Protein AF-A0A6V7JC28-F1 (afdb_monomer_lite)

Organism: NCBI:txid1563983

Secondary structure (DSSP, 8-state):
-HHHHHHHHHHT----PPEEEEEEETTEEEEEEEEE-TTTT-EEEE------S----GGGTT-

Structure (mmCIF, N/CA/C/O backbone):
data_AF-A0A6V7JC28-F1
#
_entry.id   AF-A0A6V7JC28-F1
#
loop_
_atom_site.group_PDB
_atom_site.id
_atom_site.type_symbol
_atom_site.label_atom_id
_atom_site.label_alt_id
_atom_site.label_comp_id
_atom_site.label_asym_id
_atom_site.label_entity_id
_atom_site.label_seq_id
_atom_site.pdbx_PDB_ins_code
_atom_site.Cartn_x
_atom_site.Cartn_y
_atom_site.Cartn_z
_atom_site.occupancy
_atom_site.B_iso_or_equiv
_atom_site.auth_seq_id
_atom_site.auth_comp_id
_atom_site.auth_asym_id
_atom_site.auth_atom_id
_atom_site.pdbx_PDB_model_num
ATOM 1 N N . MET A 1 1 ? -0.280 -20.705 -42.096 1.00 63.84 1 MET A N 1
ATOM 2 C CA . MET A 1 1 ? -1.413 -20.267 -41.242 1.00 63.84 1 MET A CA 1
ATOM 3 C C . MET A 1 1 ? -1.249 -20.640 -39.765 1.00 63.84 1 MET A C 1
ATOM 5 O O . MET A 1 1 ? -1.414 -19.760 -38.935 1.00 63.84 1 MET A O 1
ATOM 9 N N . LYS A 1 2 ? -0.848 -21.875 -39.412 1.00 56.31 2 LYS A N 1
ATOM 10 C CA . LYS A 1 2 ? -0.607 -22.288 -38.006 1.00 56.31 2 LYS A CA 1
ATOM 11 C C . LYS A 1 2 ? 0.454 -21.445 -37.271 1.00 56.31 2 LYS A C 1
ATOM 13 O O . LYS A 1 2 ? 0.230 -21.047 -36.138 1.00 56.31 2 LYS A O 1
ATOM 18 N N . ALA A 1 3 ? 1.556 -21.100 -37.942 1.00 66.00 3 ALA A N 1
ATOM 19 C CA . ALA A 1 3 ? 2.612 -20.256 -37.368 1.00 66.00 3 ALA A CA 1
ATOM 20 C C . ALA A 1 3 ? 2.151 -18.817 -37.054 1.00 66.00 3 ALA A C 1
ATOM 22 O O . ALA A 1 3 ? 2.563 -18.247 -36.052 1.00 66.00 3 ALA A O 1
ATOM 23 N N . LEU A 1 4 ? 1.247 -18.252 -37.863 1.00 70.38 4 LEU A N 1
ATOM 24 C CA . LEU A 1 4 ? 0.720 -16.898 -37.655 1.00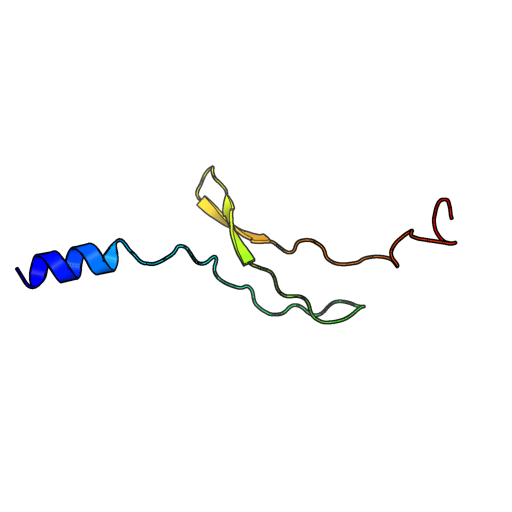 70.38 4 LEU A CA 1
ATOM 25 C C . LEU A 1 4 ? -0.192 -16.829 -36.417 1.00 70.38 4 LEU A C 1
ATOM 27 O O . LEU A 1 4 ? -0.104 -15.889 -35.636 1.00 70.38 4 LEU A O 1
ATOM 31 N N . MET A 1 5 ? -1.014 -17.864 -36.203 1.00 68.75 5 MET A N 1
ATOM 32 C CA . MET A 1 5 ? -1.839 -18.013 -34.995 1.00 68.75 5 MET A CA 1
ATOM 33 C C . MET A 1 5 ? -0.995 -18.150 -33.718 1.00 68.75 5 MET A C 1
ATOM 35 O O . MET A 1 5 ? -1.354 -17.574 -32.697 1.00 68.75 5 MET A O 1
ATOM 39 N N . LEU A 1 6 ? 0.137 -18.864 -33.778 1.00 65.94 6 LEU A N 1
ATOM 40 C CA . LEU A 1 6 ? 1.050 -19.026 -32.636 1.00 65.94 6 LEU A CA 1
ATOM 41 C C . LEU A 1 6 ? 1.743 -17.709 -32.252 1.00 65.94 6 LEU A C 1
ATOM 43 O O . LEU A 1 6 ? 1.896 -17.419 -31.068 1.00 65.94 6 LEU A O 1
ATOM 47 N N . ILE A 1 7 ? 2.104 -16.886 -33.240 1.00 69.81 7 ILE A N 1
ATOM 48 C CA . ILE A 1 7 ? 2.716 -15.571 -33.010 1.00 69.81 7 ILE A CA 1
ATOM 49 C C . ILE A 1 7 ? 1.703 -14.602 -32.379 1.00 69.81 7 ILE A C 1
ATOM 51 O O . ILE A 1 7 ? 2.028 -13.952 -31.387 1.00 69.81 7 ILE A O 1
ATOM 55 N N . LEU A 1 8 ? 0.455 -14.552 -32.866 1.00 62.03 8 LEU A N 1
ATOM 56 C CA . LEU A 1 8 ? -0.585 -13.704 -32.260 1.00 62.03 8 LEU A CA 1
ATOM 57 C C . LEU A 1 8 ? -0.895 -14.078 -30.798 1.00 62.03 8 LEU A C 1
ATOM 59 O O . LEU A 1 8 ? -1.138 -13.187 -29.988 1.00 62.03 8 LEU A O 1
ATOM 63 N N . LEU A 1 9 ? -0.848 -15.368 -30.448 1.00 59.81 9 LEU A N 1
ATOM 64 C CA . LEU A 1 9 ? -1.117 -15.847 -29.086 1.00 59.81 9 LEU A CA 1
ATOM 65 C C . LEU A 1 9 ? -0.012 -15.456 -28.084 1.00 59.81 9 LEU A C 1
ATOM 67 O O . LEU A 1 9 ? -0.290 -15.253 -26.906 1.00 59.81 9 LEU A O 1
ATOM 71 N N . SER A 1 10 ? 1.236 -15.308 -28.545 1.00 57.66 10 SER A N 1
ATOM 72 C CA . SER A 1 10 ? 2.351 -14.839 -27.703 1.00 57.66 10 SER A CA 1
ATOM 73 C C . SER A 1 10 ? 2.303 -13.340 -27.384 1.00 57.66 10 SER A C 1
ATOM 75 O O . SER A 1 10 ? 2.822 -12.918 -26.356 1.00 57.66 10 SER A O 1
ATOM 77 N N . ILE A 1 11 ? 1.645 -12.538 -28.227 1.00 60.94 11 ILE A N 1
ATOM 78 C CA . ILE A 1 11 ? 1.497 -11.085 -28.036 1.00 60.94 11 ILE A CA 1
ATOM 79 C C . ILE A 1 11 ? 0.358 -10.776 -27.047 1.00 60.94 11 ILE A C 1
ATOM 81 O O . ILE A 1 11 ? 0.335 -9.714 -26.431 1.00 60.94 11 ILE A O 1
ATOM 85 N N . SER A 1 12 ? -0.583 -11.709 -26.861 1.00 57.22 12 SER A N 1
ATOM 86 C CA . SER A 1 12 ? -1.777 -11.513 -26.036 1.00 57.22 12 SER A CA 1
A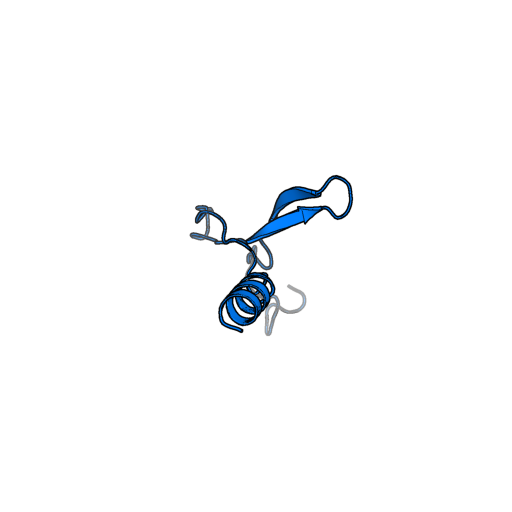TOM 87 C C . SER A 1 12 ? -1.628 -11.951 -24.581 1.00 57.22 12 SER A C 1
ATOM 89 O O . SER A 1 12 ? -2.650 -12.095 -23.911 1.00 57.22 12 SER A O 1
ATOM 91 N N . THR A 1 13 ? -0.421 -12.206 -24.062 1.00 55.75 13 THR A N 1
ATOM 92 C CA . THR A 1 13 ? -0.289 -12.453 -22.620 1.00 55.75 13 THR A CA 1
ATOM 93 C C . THR A 1 13 ? -0.738 -11.187 -21.893 1.00 55.75 13 THR A C 1
ATOM 95 O O . THR A 1 13 ? -0.095 -10.147 -22.065 1.00 55.75 13 THR A O 1
ATOM 98 N N . PRO A 1 14 ? -1.837 -11.214 -21.117 1.00 58.25 14 PRO A N 1
ATOM 99 C CA . PRO A 1 14 ? -2.209 -10.045 -20.345 1.00 58.25 14 PRO A CA 1
ATOM 100 C C . PRO A 1 14 ? -1.043 -9.735 -19.406 1.00 58.25 14 PRO A C 1
ATOM 102 O O . PRO A 1 14 ? -0.532 -10.637 -18.741 1.00 58.25 14 PRO A O 1
ATOM 105 N N . ILE A 1 15 ? -0.615 -8.470 -19.372 1.00 64.00 15 ILE A N 1
ATOM 106 C CA . ILE A 1 15 ? 0.299 -7.951 -18.350 1.00 64.00 15 ILE A CA 1
ATOM 107 C C . ILE A 1 15 ? -0.453 -8.050 -17.022 1.00 64.00 15 ILE A C 1
ATOM 109 O O . ILE A 1 15 ? -1.107 -7.112 -16.571 1.00 64.00 15 ILE A O 1
ATOM 113 N N . LEU A 1 16 ? -0.455 -9.234 -16.423 1.00 67.25 16 LEU A N 1
ATOM 114 C CA . LEU A 1 16 ? -0.894 -9.406 -15.059 1.00 67.25 16 LEU A CA 1
ATOM 115 C C . LEU A 1 16 ? 0.339 -9.140 -14.207 1.00 67.25 16 LEU A C 1
ATOM 117 O O . LEU A 1 16 ? 1.327 -9.865 -14.306 1.00 67.25 16 LEU A O 1
ATOM 121 N N . ALA A 1 17 ? 0.302 -8.057 -13.431 1.00 81.19 17 ALA A N 1
ATOM 122 C CA . ALA A 1 17 ? 1.393 -7.732 -12.525 1.00 81.19 17 ALA A CA 1
ATOM 123 C C . ALA A 1 17 ? 1.668 -8.938 -11.614 1.00 81.19 17 ALA A C 1
ATOM 125 O O . ALA A 1 17 ? 0.747 -9.475 -10.991 1.00 81.19 17 ALA A O 1
ATOM 126 N N . GLU A 1 18 ? 2.927 -9.372 -11.569 1.00 93.62 18 GLU A N 1
ATOM 127 C CA . GLU A 1 18 ? 3.344 -10.515 -10.765 1.00 93.62 18 GLU A CA 1
ATOM 128 C C . GLU A 1 18 ? 3.033 -10.243 -9.288 1.00 93.62 18 GLU A C 1
ATOM 130 O O . GLU A 1 18 ? 3.251 -9.144 -8.776 1.00 93.62 18 GLU A O 1
ATOM 135 N N . LEU A 1 19 ? 2.472 -11.226 -8.585 1.00 95.75 19 LEU A N 1
ATOM 136 C CA . LEU A 1 19 ? 2.142 -11.068 -7.172 1.00 95.75 19 LEU A CA 1
ATOM 137 C C . LEU A 1 19 ? 3.391 -11.244 -6.311 1.00 95.75 19 LEU A C 1
ATOM 139 O O . LEU A 1 19 ? 4.166 -12.173 -6.513 1.00 95.75 19 LEU A O 1
ATOM 143 N N . SER A 1 20 ? 3.530 -10.420 -5.274 1.00 97.00 20 SER A N 1
ATOM 144 C CA . SER A 1 20 ? 4.605 -10.598 -4.302 1.00 97.00 20 SER A CA 1
ATOM 145 C C . SER A 1 20 ? 4.390 -11.841 -3.433 1.00 97.00 20 SER A C 1
ATOM 147 O O . SER A 1 20 ? 3.275 -12.375 -3.315 1.00 97.00 20 SER A O 1
ATOM 149 N N . ALA A 1 21 ? 5.448 -12.228 -2.719 1.00 97.75 21 ALA A N 1
ATOM 150 C CA . ALA A 1 21 ? 5.319 -13.063 -1.532 1.00 97.75 21 ALA A CA 1
ATOM 151 C C . ALA A 1 21 ? 4.372 -12.410 -0.508 1.00 97.75 21 ALA A C 1
ATOM 153 O O . ALA A 1 21 ? 4.229 -11.182 -0.457 1.00 97.75 21 ALA A O 1
ATOM 154 N N . VAL A 1 22 ? 3.726 -13.237 0.313 1.00 98.25 22 VAL A N 1
ATOM 155 C CA . VAL A 1 22 ? 2.922 -12.759 1.441 1.00 98.25 22 VAL A CA 1
ATOM 156 C C . VAL A 1 22 ? 3.866 -12.318 2.555 1.00 98.25 22 VAL A C 1
ATOM 158 O O . VAL A 1 22 ? 4.693 -13.102 3.014 1.00 98.25 22 VAL A O 1
ATOM 161 N N . ILE A 1 23 ? 3.733 -11.071 2.999 1.00 98.25 23 ILE A N 1
ATOM 162 C CA . ILE A 1 23 ? 4.566 -10.487 4.052 1.00 98.25 23 ILE A CA 1
ATOM 163 C C . ILE A 1 23 ? 3.755 -10.382 5.338 1.00 98.25 23 ILE A C 1
ATOM 165 O O . ILE A 1 23 ? 2.622 -9.899 5.331 1.00 98.25 23 ILE A O 1
ATOM 169 N N . GLN A 1 24 ? 4.339 -10.817 6.453 1.00 98.31 24 GLN A N 1
ATOM 170 C CA . GLN A 1 24 ? 3.708 -10.719 7.767 1.00 98.31 24 GLN A CA 1
ATOM 171 C C . GLN A 1 24 ? 3.924 -9.331 8.373 1.00 98.31 24 GLN A C 1
ATOM 173 O O . GLN A 1 24 ? 5.051 -8.850 8.468 1.00 98.31 24 GLN A O 1
ATOM 178 N N . THR A 1 25 ? 2.843 -8.693 8.820 1.00 97.44 25 THR A N 1
ATOM 179 C CA . THR A 1 25 ? 2.889 -7.429 9.569 1.00 97.44 25 THR A CA 1
ATOM 180 C C . THR A 1 25 ? 2.381 -7.634 10.995 1.00 97.44 25 THR A C 1
ATOM 182 O O . THR A 1 25 ? 1.749 -8.642 11.309 1.00 97.44 25 THR A O 1
ATOM 185 N N . LYS A 1 26 ? 2.552 -6.626 11.859 1.00 97.75 26 LYS A N 1
ATOM 186 C CA . LYS A 1 26 ? 1.999 -6.632 13.228 1.00 97.75 26 LYS A CA 1
ATOM 187 C C . LYS A 1 26 ? 0.470 -6.794 13.285 1.00 97.75 26 LYS A C 1
ATOM 189 O O . LYS A 1 26 ? -0.061 -7.092 14.350 1.00 97.75 26 LYS A O 1
ATOM 194 N N . LYS A 1 27 ? -0.246 -6.517 12.188 1.00 97.06 27 LYS A N 1
ATOM 195 C CA . LYS A 1 27 ? -1.717 -6.552 12.106 1.00 97.06 27 LYS A CA 1
ATOM 196 C C . LYS A 1 27 ? -2.242 -7.634 11.155 1.00 97.06 27 LYS A C 1
ATOM 198 O O . LYS A 1 27 ? -3.437 -7.654 10.883 1.00 97.06 27 LYS A O 1
ATOM 203 N N . GLY A 1 28 ? -1.37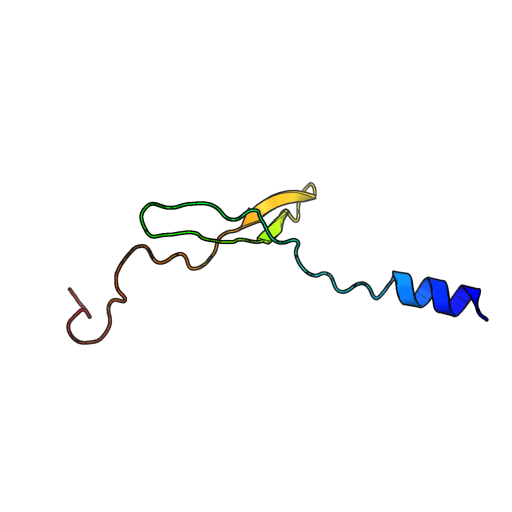1 -8.531 10.690 1.00 97.81 28 GLY A N 1
ATOM 204 C CA . GLY A 1 28 ? -1.716 -9.644 9.806 1.00 97.81 28 GLY A CA 1
ATOM 205 C C . GLY A 1 28 ? -0.926 -9.654 8.492 1.00 97.81 28 GLY A C 1
ATOM 206 O O . GLY A 1 28 ? -0.124 -8.747 8.238 1.00 97.81 28 GLY A O 1
ATOM 207 N N . PRO A 1 29 ? -1.125 -10.689 7.664 1.00 98.38 29 PRO A N 1
ATOM 208 C CA . PRO A 1 29 ? -0.450 -10.831 6.382 1.00 98.38 29 PRO A CA 1
ATOM 209 C C . PRO A 1 29 ? -0.963 -9.828 5.342 1.00 98.38 29 PRO A C 1
ATOM 211 O O . PRO A 1 29 ? -2.156 -9.535 5.278 1.00 98.38 29 PRO A O 1
ATOM 214 N N . VAL A 1 30 ? -0.066 -9.348 4.481 1.00 98.38 30 VAL A N 1
ATOM 215 C CA . VAL A 1 30 ? -0.385 -8.510 3.315 1.00 98.38 30 VAL A CA 1
ATOM 216 C C . VAL A 1 30 ? 0.274 -9.068 2.056 1.00 98.38 30 VAL A C 1
ATOM 218 O O . VAL A 1 30 ? 1.329 -9.702 2.121 1.00 98.38 30 VAL A O 1
ATOM 221 N N . ARG A 1 31 ? -0.335 -8.817 0.894 1.00 98.12 31 ARG A N 1
ATOM 222 C CA . ARG A 1 31 ? 0.204 -9.198 -0.416 1.00 98.12 31 ARG A CA 1
ATOM 223 C C . ARG A 1 31 ? 0.247 -7.980 -1.329 1.00 98.12 31 ARG A C 1
ATOM 225 O O . ARG A 1 31 ? -0.709 -7.210 -1.368 1.00 98.12 31 ARG A O 1
ATOM 232 N N . GLY A 1 32 ? 1.366 -7.801 -2.014 1.00 97.19 32 GLY A N 1
ATOM 233 C CA . GLY A 1 32 ? 1.591 -6.729 -2.970 1.00 97.19 32 GLY A CA 1
ATOM 234 C C . GLY A 1 32 ? 1.711 -7.255 -4.396 1.00 97.19 32 GLY A C 1
ATOM 235 O O . GLY A 1 32 ? 1.433 -8.422 -4.685 1.00 97.19 32 GLY A O 1
ATOM 236 N N . VAL A 1 33 ? 2.166 -6.373 -5.278 1.00 97.19 33 VAL A N 1
ATOM 237 C CA . VAL A 1 33 ? 2.493 -6.663 -6.681 1.00 97.19 33 VAL A CA 1
ATOM 238 C C . VAL A 1 33 ? 3.924 -6.231 -6.974 1.00 97.19 33 VAL A C 1
ATOM 240 O O . VAL A 1 33 ? 4.400 -5.247 -6.409 1.00 97.19 33 VAL A O 1
ATOM 243 N N . ILE A 1 34 ? 4.613 -6.949 -7.847 1.00 96.25 34 ILE A N 1
ATOM 244 C CA . ILE A 1 34 ? 5.924 -6.578 -8.370 1.00 96.25 34 ILE A CA 1
ATOM 245 C C . ILE A 1 34 ? 5.693 -5.682 -9.586 1.00 96.25 34 ILE A C 1
ATOM 247 O O . ILE A 1 34 ? 4.961 -6.037 -10.508 1.00 96.25 34 ILE A O 1
ATOM 251 N N . LEU A 1 35 ? 6.280 -4.489 -9.553 1.00 95.38 35 LEU A N 1
ATOM 252 C CA . LEU A 1 35 ? 6.171 -3.465 -10.589 1.00 95.38 35 LEU A CA 1
ATOM 253 C C . LEU A 1 35 ? 7.564 -3.004 -11.014 1.00 95.38 35 LEU A C 1
ATOM 255 O O . LEU A 1 35 ? 8.541 -3.233 -10.305 1.00 95.38 35 LEU A O 1
ATOM 259 N N . GLN A 1 36 ? 7.637 -2.306 -12.146 1.00 96.00 36 GLN A N 1
ATOM 260 C CA . GLN A 1 36 ? 8.872 -1.727 -12.672 1.00 96.00 36 GLN A CA 1
ATOM 261 C C . GLN A 1 36 ? 8.829 -0.204 -12.653 1.00 96.00 36 GLN A C 1
ATO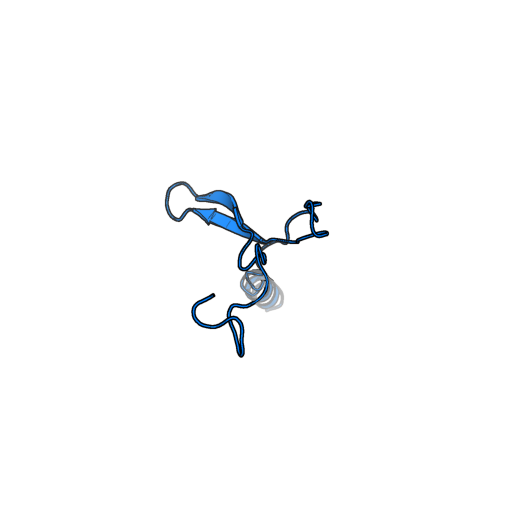M 263 O O . GLN A 1 36 ? 7.783 0.410 -12.883 1.00 96.00 36 GLN A O 1
ATOM 268 N N . THR A 1 37 ? 9.967 0.422 -12.360 1.00 95.12 37 THR A N 1
ATOM 269 C CA . THR A 1 37 ? 10.147 1.859 -12.579 1.00 95.12 37 THR A CA 1
ATOM 270 C C . THR A 1 37 ? 10.188 2.157 -14.075 1.00 95.12 37 THR A C 1
ATOM 272 O O . THR A 1 37 ? 10.714 1.372 -14.857 1.00 95.12 37 THR A O 1
ATOM 275 N N . VAL A 1 38 ? 9.678 3.322 -14.481 1.00 94.75 38 VAL A N 1
ATOM 276 C CA . VAL A 1 38 ? 9.709 3.739 -15.896 1.00 94.75 38 VAL A CA 1
ATOM 277 C C . VAL A 1 38 ? 11.151 3.907 -16.386 1.00 94.75 38 VAL A C 1
ATOM 279 O O . VAL A 1 38 ? 11.500 3.486 -17.482 1.00 94.75 38 VAL A O 1
ATOM 282 N N . ILE A 1 39 ? 12.004 4.499 -15.548 1.00 95.94 39 ILE A N 1
ATOM 283 C CA . ILE A 1 39 ? 13.429 4.676 -15.831 1.00 95.94 39 ILE A CA 1
ATOM 284 C C . ILE A 1 39 ? 14.173 3.439 -15.325 1.00 95.94 39 ILE A C 1
ATOM 286 O O . ILE A 1 39 ? 13.975 3.030 -14.181 1.00 95.94 39 ILE A O 1
ATOM 290 N N . ASN A 1 40 ? 15.032 2.859 -16.164 1.00 94.62 40 ASN A N 1
ATOM 291 C CA . ASN A 1 40 ? 15.888 1.704 -15.860 1.00 94.62 40 ASN A CA 1
ATOM 292 C C . ASN A 1 40 ? 15.162 0.386 -15.522 1.00 94.62 40 ASN A C 1
ATOM 294 O O . ASN A 1 40 ? 15.833 -0.579 -15.171 1.00 94.62 40 ASN A O 1
ATOM 298 N N . SER A 1 41 ? 13.828 0.315 -15.653 1.00 94.88 41 SER A N 1
ATOM 299 C CA . SER A 1 41 ? 13.030 -0.915 -15.468 1.00 94.88 41 SER A CA 1
ATOM 300 C C . SER A 1 41 ? 13.334 -1.671 -14.166 1.00 94.88 41 SER A C 1
ATOM 302 O O . SER A 1 41 ? 13.384 -2.899 -14.134 1.00 94.88 41 SER A O 1
ATOM 304 N N . VAL A 1 42 ? 13.570 -0.941 -13.074 1.00 97.31 42 VAL A N 1
ATOM 305 C CA . VAL A 1 42 ? 13.952 -1.532 -11.790 1.00 97.31 42 VAL A CA 1
ATOM 306 C C . VAL A 1 42 ? 12.719 -2.137 -11.133 1.00 97.31 42 VAL A C 1
ATOM 308 O O . VAL A 1 42 ? 11.728 -1.443 -10.898 1.00 97.31 42 VAL A O 1
ATOM 311 N N . ASN A 1 43 ? 12.792 -3.428 -10.813 1.00 95.75 43 ASN A N 1
ATOM 312 C CA . ASN A 1 43 ? 11.732 -4.128 -10.098 1.00 95.75 43 ASN A CA 1
ATOM 313 C C . ASN A 1 43 ? 11.625 -3.627 -8.650 1.00 95.75 43 ASN A C 1
ATOM 315 O O . ASN A 1 43 ? 12.622 -3.525 -7.935 1.00 95.75 43 ASN A O 1
ATOM 319 N N . TYR A 1 44 ? 10.403 -3.391 -8.186 1.00 96.62 44 TYR A N 1
ATOM 320 C CA . TYR A 1 44 ? 10.091 -3.109 -6.789 1.00 96.62 44 TYR A CA 1
ATOM 321 C C . TYR A 1 44 ? 8.766 -3.758 -6.391 1.00 96.62 44 TYR A C 1
ATOM 323 O O . TYR A 1 44 ? 7.875 -3.960 -7.215 1.00 96.62 44 TYR A O 1
ATOM 331 N N . THR A 1 45 ? 8.616 -4.075 -5.106 1.00 97.56 45 THR A N 1
ATOM 332 C CA . THR A 1 45 ? 7.348 -4.596 -4.585 1.00 97.56 45 THR A CA 1
ATOM 333 C C . THR A 1 45 ? 6.478 -3.451 -4.077 1.00 97.56 45 THR A C 1
ATOM 335 O O . THR A 1 45 ? 6.888 -2.684 -3.209 1.00 97.56 45 THR A O 1
ATOM 338 N N . SER A 1 46 ? 5.260 -3.337 -4.600 1.00 97.06 46 SER A N 1
ATOM 339 C CA . SER A 1 46 ? 4.288 -2.316 -4.227 1.00 97.06 46 SER A CA 1
ATOM 340 C C . SER A 1 46 ? 3.201 -2.899 -3.328 1.00 97.06 46 SER A C 1
ATOM 342 O O . SER A 1 46 ? 2.407 -3.739 -3.756 1.00 97.06 46 SER A O 1
ATOM 344 N N . PHE A 1 47 ? 3.134 -2.411 -2.089 1.00 97.88 47 PHE A N 1
ATOM 345 C CA . PHE A 1 47 ? 2.028 -2.665 -1.169 1.00 97.88 47 PHE A CA 1
ATOM 346 C C . PHE A 1 47 ? 1.217 -1.378 -1.001 1.00 97.88 47 PHE A C 1
ATOM 348 O O . PHE A 1 47 ? 1.741 -0.367 -0.538 1.00 97.88 47 PHE A O 1
ATOM 355 N N . LYS A 1 48 ? -0.060 -1.395 -1.392 1.00 97.06 48 LYS A N 1
ATOM 356 C CA . LYS A 1 48 ? -0.942 -0.217 -1.375 1.00 97.06 48 LYS A CA 1
ATOM 357 C C . LYS A 1 48 ? -2.124 -0.453 -0.440 1.00 97.06 48 LYS A C 1
ATOM 359 O O . LYS A 1 48 ? -2.583 -1.580 -0.300 1.00 97.06 48 LYS A O 1
ATOM 364 N N . GLY A 1 49 ? -2.621 0.614 0.186 1.00 97.19 49 GLY A N 1
ATOM 365 C CA . GLY A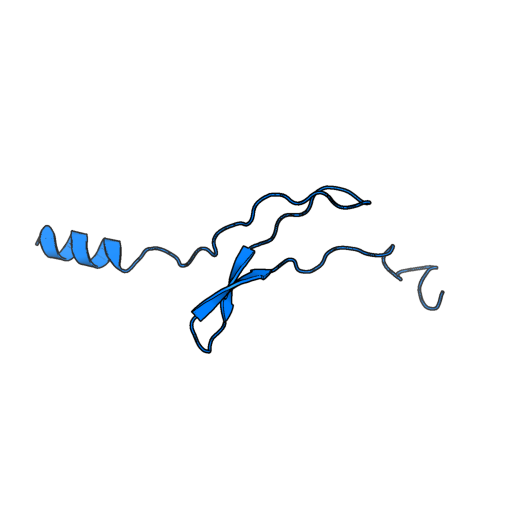 1 49 ? -3.851 0.566 0.985 1.00 97.19 49 GLY A CA 1
ATOM 366 C C . GLY A 1 49 ? -3.765 -0.252 2.279 1.00 97.19 49 GLY A C 1
ATOM 367 O O . GLY A 1 49 ? -4.802 -0.670 2.785 1.00 97.19 49 GLY A O 1
ATOM 368 N N . ILE A 1 50 ? -2.563 -0.491 2.825 1.00 97.88 50 ILE A N 1
ATOM 369 C CA . ILE A 1 50 ? -2.424 -1.195 4.108 1.00 97.88 50 ILE A CA 1
ATOM 370 C C . ILE A 1 50 ? -3.038 -0.325 5.222 1.00 97.88 50 ILE A C 1
ATOM 372 O O . ILE A 1 50 ? -2.579 0.802 5.434 1.00 97.88 50 ILE A O 1
ATOM 376 N N . PRO A 1 51 ? -4.043 -0.820 5.965 1.00 97.38 51 PRO A N 1
ATOM 377 C CA . PRO A 1 51 ? -4.651 -0.061 7.046 1.00 97.38 51 PRO A CA 1
ATOM 378 C C . PRO A 1 51 ? -3.681 0.069 8.225 1.00 97.38 51 PRO A C 1
ATOM 380 O O . PRO A 1 51 ? -3.235 -0.924 8.798 1.00 97.38 51 PRO A O 1
ATOM 383 N N . TYR A 1 52 ? -3.390 1.306 8.620 1.00 96.19 52 TYR A N 1
ATOM 384 C CA . TYR A 1 52 ? -2.551 1.613 9.787 1.00 96.19 52 TYR A CA 1
ATOM 385 C C . TYR A 1 52 ? -3.366 2.057 11.013 1.00 96.19 52 TYR A C 1
ATOM 387 O O . TYR A 1 52 ? -2.857 2.070 12.132 1.00 96.19 52 TYR A O 1
ATOM 395 N N . ALA A 1 53 ? -4.639 2.399 10.814 1.00 96.56 53 ALA A N 1
ATOM 396 C CA . ALA A 1 53 ? -5.563 2.840 11.850 1.00 96.56 53 ALA A CA 1
ATOM 397 C C . ALA A 1 53 ? -6.996 2.398 11.518 1.00 96.56 53 ALA A C 1
ATOM 399 O O . ALA A 1 53 ? -7.285 1.920 10.419 1.00 96.56 53 ALA A O 1
ATOM 400 N N . LYS A 1 54 ? -7.913 2.570 12.475 1.00 96.69 54 LYS A N 1
ATOM 401 C CA . LYS A 1 54 ? -9.349 2.413 12.209 1.00 96.69 54 LYS A CA 1
ATOM 402 C C . LYS A 1 54 ? -9.822 3.558 11.295 1.00 96.69 54 LYS A C 1
ATOM 404 O O . LYS A 1 54 ? -9.365 4.681 11.496 1.00 96.69 54 LYS A O 1
ATOM 409 N N . PRO A 1 55 ? -10.757 3.324 10.354 1.00 97.50 55 PRO A N 1
ATOM 410 C CA . PRO A 1 55 ? -11.295 4.393 9.514 1.00 97.50 55 PRO A CA 1
ATOM 411 C C . PRO A 1 55 ? -11.849 5.562 10.355 1.00 97.50 55 PRO A C 1
ATOM 413 O O . PRO A 1 55 ? -12.605 5.299 11.303 1.00 97.50 55 PRO A O 1
ATOM 416 N N . PRO A 1 56 ? -11.515 6.828 10.028 1.00 97.12 56 PRO A N 1
ATOM 417 C CA . PRO A 1 56 ? -11.951 8.020 10.764 1.00 97.12 56 PRO A CA 1
ATOM 418 C C . PRO A 1 56 ? -13.382 8.433 10.371 1.00 97.12 56 PRO A C 1
ATOM 420 O O . PRO A 1 56 ? -13.660 9.563 9.973 1.00 97.12 56 PRO A O 1
ATOM 423 N N . THR A 1 57 ? -14.308 7.478 10.419 1.00 97.88 57 THR A N 1
ATOM 424 C CA . THR A 1 57 ? -15.713 7.649 10.036 1.00 97.88 57 THR A CA 1
ATOM 425 C C . THR A 1 57 ? -16.629 7.694 11.266 1.00 97.88 57 THR A C 1
ATOM 427 O O . THR A 1 57 ? -16.248 7.294 12.369 1.00 97.88 57 THR A O 1
ATOM 430 N N . GLY A 1 58 ? -17.854 8.208 11.091 1.00 97.00 58 GLY A N 1
ATOM 431 C CA . GLY A 1 58 ? -18.847 8.322 12.166 1.00 97.00 58 GLY A CA 1
ATOM 432 C C . GLY A 1 58 ? -18.341 9.163 13.340 1.00 97.00 58 GLY A C 1
ATOM 433 O O . GLY A 1 58 ? -17.799 10.247 13.140 1.00 97.00 58 GLY A O 1
ATOM 434 N N . TYR A 1 59 ? -18.460 8.629 14.559 1.00 97.06 59 TYR A N 1
ATOM 435 C CA . TYR A 1 59 ? -18.005 9.290 15.789 1.00 97.06 59 TYR A CA 1
ATOM 436 C C . TYR A 1 59 ? -16.482 9.511 15.859 1.00 97.06 59 TYR A C 1
ATOM 438 O O . TYR A 1 59 ? -16.022 10.266 16.710 1.00 97.06 59 TYR A O 1
ATOM 446 N N . ARG A 1 60 ? -15.697 8.850 14.991 1.00 96.88 60 ARG A N 1
ATOM 447 C CA . ARG A 1 60 ? -14.242 9.050 14.871 1.00 96.88 60 ARG A CA 1
ATOM 448 C C . ARG A 1 60 ? -13.874 10.190 13.926 1.00 96.88 60 ARG A C 1
ATOM 450 O O . ARG A 1 60 ? -12.698 10.512 13.805 1.00 96.88 60 ARG A O 1
ATOM 457 N N . ARG A 1 61 ? -14.842 10.781 13.218 1.00 97.81 61 ARG A N 1
ATOM 458 C CA . ARG A 1 61 ? -14.571 11.961 12.399 1.00 97.81 61 ARG A CA 1
ATOM 459 C C . ARG A 1 61 ? -14.176 13.102 13.340 1.00 97.81 61 ARG A C 1
ATOM 461 O O . ARG A 1 61 ? -14.907 13.392 14.282 1.00 97.81 61 ARG A O 1
ATOM 468 N N . PHE A 1 62 ? -13.035 13.731 13.066 1.00 95.62 62 PHE A N 1
ATOM 469 C CA . PHE A 1 62 ? -12.454 14.790 13.904 1.00 95.62 62 PHE A CA 1
ATOM 470 C C . PHE A 1 62 ? -12.020 14.323 15.313 1.00 95.62 62 PHE A C 1
ATOM 472 O O . PHE A 1 62 ? -12.096 15.097 16.268 1.00 95.62 62 PHE A O 1
ATOM 479 N N . LYS A 1 63 ? -11.593 13.059 15.452 1.00 90.94 63 LYS A N 1
ATOM 480 C CA . LYS A 1 63 ? -11.007 12.480 16.673 1.00 90.94 63 LYS A CA 1
ATOM 481 C C . LYS A 1 63 ? -9.623 11.907 16.411 1.00 90.94 63 LYS A C 1
ATOM 483 O O . LYS A 1 63 ? -9.358 11.540 15.244 1.00 90.94 63 LYS A O 1
#

InterPro domains:
  IPR002018 Carboxylesterase, type B [PF00135] (21-63)
  IPR029058 Alpha/Beta hydrolase fold [G3DSA:3.40.5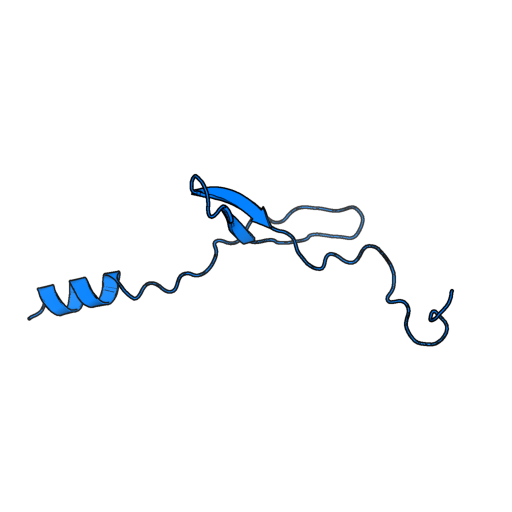0.1820] (1-63)
  IPR029058 Alpha/Beta hydrolase fold [SSF53474] (21-63)

Foldseek 3Di:
DVVVVVVVVVVPPPPDFAKDDWDADPVGTFIFGWAADPPPRDTDTDGPDDDPDDPCDDPSPVD

Sequence (63 aa):
MKALMLILLSISTPILAELSAVIQTKKGPVRGVILQTVINSVNYTSFKGIPYAKPPTGYRRFK

Radius of gyration: 20.03 Å; chains: 1; bounding box: 35×37×58 Å

pLDDT: mean 87.86, std 15.03, range [55.75, 98.38]